Protein AF-A0A5B0BRM2-F1 (afdb_monomer)

Structure (mmCIF, N/CA/C/O backbone):
data_AF-A0A5B0BRM2-F1
#
_entry.id   AF-A0A5B0BRM2-F1
#
loop_
_atom_site.group_PDB
_atom_site.id
_atom_site.type_symbol
_atom_site.label_atom_id
_atom_site.label_alt_id
_atom_site.label_comp_id
_atom_site.label_asym_id
_atom_site.label_entity_id
_atom_site.label_seq_id
_atom_site.pdbx_PDB_ins_code
_atom_site.Cartn_x
_atom_site.Cartn_y
_atom_site.Cartn_z
_atom_site.occupancy
_atom_site.B_iso_or_equiv
_atom_site.auth_seq_id
_atom_site.auth_comp_id
_atom_site.auth_asym_id
_atom_site.auth_atom_id
_atom_site.pdbx_PDB_model_num
ATOM 1 N N . MET A 1 1 ? 2.738 -17.824 6.609 1.00 48.28 1 MET A N 1
ATOM 2 C CA . MET A 1 1 ? 1.597 -17.051 6.087 1.00 48.28 1 MET A CA 1
ATOM 3 C C . MET A 1 1 ? 2.218 -15.918 5.308 1.00 48.28 1 MET A C 1
ATOM 5 O O . MET A 1 1 ? 3.065 -15.260 5.893 1.00 48.28 1 MET A O 1
ATOM 9 N N . ALA A 1 2 ? 1.937 -15.801 4.010 1.00 53.94 2 ALA A N 1
ATOM 10 C CA . ALA A 1 2 ? 2.405 -14.652 3.242 1.00 53.94 2 ALA A CA 1
ATOM 11 C C . ALA A 1 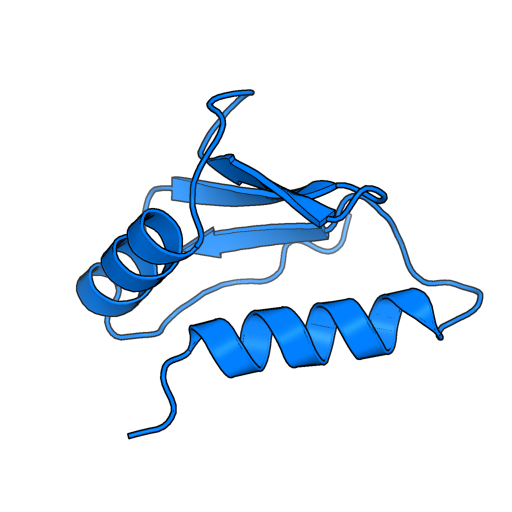2 ? 1.737 -13.416 3.852 1.00 53.94 2 ALA A C 1
ATOM 13 O O . ALA A 1 2 ? 0.512 -13.380 3.976 1.00 53.94 2 ALA A O 1
ATOM 14 N N . ASP A 1 3 ? 2.539 -12.490 4.361 1.00 70.00 3 ASP A N 1
ATOM 15 C CA . ASP A 1 3 ? 2.033 -11.228 4.881 1.00 70.00 3 ASP A CA 1
ATOM 16 C C . ASP A 1 3 ? 1.631 -10.413 3.647 1.00 70.00 3 ASP A C 1
ATOM 18 O O . ASP A 1 3 ? 2.466 -10.211 2.769 1.00 70.00 3 ASP A O 1
ATOM 22 N N . GLY A 1 4 ? 0.358 -10.013 3.514 1.00 82.12 4 GLY A N 1
ATOM 23 C CA . GLY A 1 4 ? -0.162 -9.354 2.297 1.00 82.12 4 GLY A CA 1
ATOM 24 C C . GLY A 1 4 ? 0.626 -8.107 1.867 1.00 82.12 4 GLY A C 1
ATOM 25 O O . GLY A 1 4 ? 0.486 -7.629 0.751 1.00 82.12 4 GLY A O 1
ATOM 26 N N . PHE A 1 5 ? 1.506 -7.611 2.735 1.00 87.69 5 PHE A N 1
ATOM 27 C CA . PHE A 1 5 ? 2.450 -6.545 2.461 1.00 87.69 5 PHE A CA 1
ATOM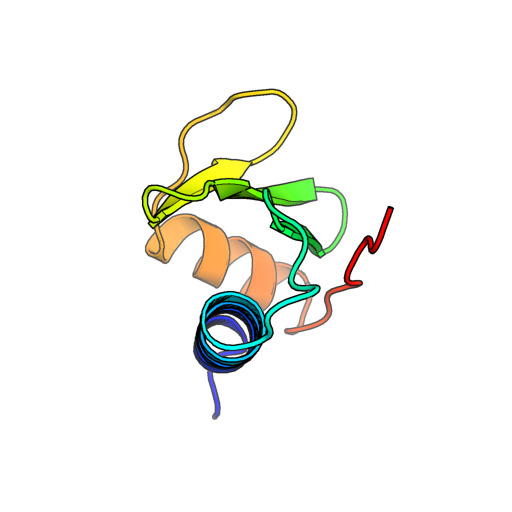 28 C C . PHE A 1 5 ? 3.522 -6.920 1.427 1.00 87.69 5 PHE A C 1
ATOM 30 O O . PHE A 1 5 ? 3.901 -6.079 0.617 1.00 87.69 5 PHE A O 1
ATOM 37 N N . GLU A 1 6 ? 4.005 -8.167 1.418 1.00 88.38 6 GLU A N 1
ATOM 38 C CA . GLU A 1 6 ? 4.949 -8.632 0.389 1.00 88.38 6 GLU A CA 1
ATOM 39 C C . GLU A 1 6 ? 4.309 -8.619 -1.004 1.00 88.38 6 GLU A C 1
ATOM 41 O O . GLU A 1 6 ? 4.992 -8.356 -1.995 1.00 88.38 6 GLU A O 1
ATOM 46 N N . ASP A 1 7 ? 2.997 -8.852 -1.077 1.00 88.38 7 ASP A N 1
ATOM 47 C CA . ASP A 1 7 ? 2.238 -8.804 -2.326 1.00 88.38 7 ASP A CA 1
ATOM 48 C C . ASP A 1 7 ? 2.133 -7.362 -2.849 1.00 88.38 7 ASP A C 1
ATOM 50 O O . ASP A 1 7 ? 2.474 -7.105 -4.003 1.00 88.38 7 ASP A O 1
ATOM 54 N N . LEU A 1 8 ? 1.834 -6.395 -1.965 1.00 89.38 8 LEU A N 1
ATOM 55 C CA . LEU A 1 8 ? 1.862 -4.962 -2.301 1.00 89.38 8 LEU A CA 1
ATOM 56 C C . LEU A 1 8 ? 3.232 -4.521 -2.841 1.00 89.38 8 LEU A C 1
ATOM 58 O O . LEU A 1 8 ? 3.312 -3.833 -3.858 1.00 89.38 8 LEU A O 1
ATOM 62 N N . LEU A 1 9 ? 4.324 -4.930 -2.184 1.00 89.06 9 LEU A N 1
ATOM 63 C CA . LEU A 1 9 ? 5.684 -4.614 -2.635 1.00 89.06 9 LEU A CA 1
ATOM 64 C C . LEU A 1 9 ? 6.014 -5.260 -3.983 1.00 89.06 9 LEU A C 1
ATOM 66 O O . LEU A 1 9 ? 6.672 -4.647 -4.824 1.00 89.06 9 LEU A O 1
ATOM 70 N N . THR A 1 10 ? 5.563 -6.495 -4.188 1.00 90.19 10 THR A N 1
ATOM 71 C CA . THR A 1 10 ? 5.758 -7.226 -5.440 1.00 90.19 10 THR A CA 1
ATOM 72 C C . THR A 1 10 ? 5.030 -6.526 -6.586 1.00 90.19 10 THR A C 1
ATOM 74 O O . THR A 1 10 ? 5.625 -6.297 -7.640 1.00 90.19 10 THR A O 1
ATOM 77 N N . GLU A 1 11 ? 3.779 -6.116 -6.377 1.00 89.06 11 GLU A N 1
ATOM 78 C CA . GLU A 1 11 ? 3.001 -5.356 -7.356 1.00 89.06 11 GLU A CA 1
ATOM 79 C C . GLU A 1 11 ? 3.632 -3.991 -7.663 1.00 89.06 11 GLU A C 1
ATOM 81 O O . GLU A 1 11 ? 3.776 -3.624 -8.833 1.00 89.06 11 GLU A O 1
ATOM 86 N N . ALA A 1 12 ? 4.087 -3.268 -6.636 1.00 89.38 12 ALA A N 1
ATOM 87 C CA . ALA A 1 12 ? 4.820 -2.019 -6.815 1.00 89.38 12 ALA A CA 1
ATOM 88 C C . ALA A 1 12 ? 6.097 -2.215 -7.647 1.00 89.38 12 ALA A C 1
ATOM 90 O O . ALA A 1 12 ? 6.377 -1.436 -8.560 1.00 89.38 12 ALA A O 1
ATOM 91 N N . GLY A 1 13 ? 6.839 -3.296 -7.389 1.00 88.94 13 GLY A N 1
ATOM 92 C CA . GLY A 1 13 ? 8.009 -3.683 -8.173 1.00 88.94 13 GLY A CA 1
ATOM 93 C C . GLY A 1 13 ? 7.678 -3.963 -9.641 1.00 88.94 13 GLY A C 1
ATOM 94 O O . GLY A 1 13 ? 8.393 -3.486 -10.522 1.00 88.94 13 GLY A O 1
ATOM 95 N N . TYR A 1 14 ? 6.578 -4.672 -9.919 1.00 88.88 14 TYR A N 1
ATOM 96 C CA . TYR A 1 14 ? 6.113 -4.911 -11.290 1.00 88.88 14 TYR A CA 1
ATOM 97 C C . TYR A 1 14 ? 5.739 -3.614 -12.013 1.00 88.88 14 TYR A C 1
ATOM 99 O O . TYR A 1 14 ? 6.089 -3.444 -13.179 1.00 88.88 14 TYR A O 1
ATOM 107 N N . ARG A 1 15 ? 5.082 -2.673 -11.329 1.00 87.25 15 ARG A N 1
ATOM 108 C CA . ARG A 1 15 ? 4.726 -1.369 -11.910 1.00 87.25 15 ARG A CA 1
ATOM 109 C C . ARG A 1 15 ? 5.930 -0.464 -12.133 1.00 87.25 15 ARG A C 1
ATOM 111 O O . ARG A 1 15 ? 5.921 0.316 -13.074 1.00 87.25 15 ARG A O 1
ATOM 118 N N . LEU A 1 16 ? 6.971 -0.567 -11.309 1.00 85.31 16 LEU A N 1
ATOM 119 C CA . LEU A 1 16 ? 8.196 0.215 -11.489 1.00 85.31 16 LEU A CA 1
ATOM 120 C C . LEU A 1 16 ? 8.926 -0.141 -12.793 1.00 85.31 16 LEU A C 1
ATOM 122 O O . LEU A 1 16 ? 9.544 0.721 -13.414 1.00 85.31 16 LEU A O 1
ATOM 126 N N . ILE A 1 17 ? 8.881 -1.415 -13.188 1.00 86.38 17 ILE A N 1
ATOM 127 C CA . ILE A 1 17 ? 9.539 -1.909 -14.406 1.00 86.38 17 ILE A CA 1
ATOM 128 C C . ILE A 1 17 ? 8.631 -1.866 -15.640 1.00 86.38 17 ILE A C 1
ATOM 130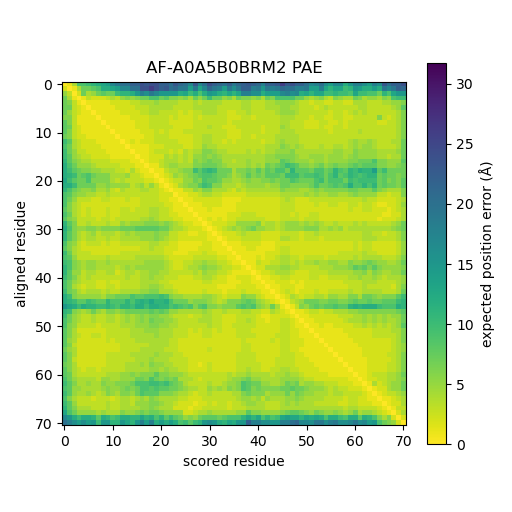 O O . ILE A 1 17 ? 9.123 -2.047 -16.756 1.00 86.38 17 ILE A O 1
ATOM 134 N N . ASP A 1 18 ? 7.326 -1.641 -15.460 1.00 85.88 18 ASP A N 1
ATOM 135 C CA . ASP A 1 18 ? 6.391 -1.480 -16.566 1.00 85.88 18 ASP A CA 1
ATOM 136 C C . ASP A 1 18 ? 6.494 -0.056 -17.147 1.00 85.88 18 ASP A C 1
ATOM 138 O O . ASP A 1 18 ? 6.317 0.923 -16.422 1.00 85.88 18 ASP A O 1
ATOM 142 N N . PRO A 1 19 ? 6.751 0.106 -18.457 1.00 81.12 19 PRO A N 1
ATOM 143 C CA . PRO A 1 19 ? 6.876 1.426 -19.075 1.00 81.12 19 PRO A CA 1
ATOM 144 C C . PRO A 1 19 ? 5.558 2.219 -19.114 1.00 81.12 19 PRO A C 1
ATOM 146 O O . PRO A 1 19 ? 5.590 3.415 -19.393 1.00 81.12 19 PRO A O 1
ATOM 149 N N . ASN A 1 20 ? 4.415 1.577 -18.851 1.00 84.56 20 ASN A N 1
ATOM 150 C CA . ASN A 1 20 ? 3.111 2.219 -18.681 1.00 84.56 20 ASN A CA 1
ATOM 151 C C . ASN A 1 20 ? 2.670 2.238 -17.205 1.00 84.56 20 ASN A C 1
ATOM 153 O O . ASN A 1 20 ? 1.517 2.569 -16.918 1.00 84.56 20 ASN A O 1
ATOM 157 N N . GLY A 1 21 ? 3.566 1.883 -16.277 1.00 80.75 21 GLY A N 1
ATOM 158 C CA . GLY A 1 21 ? 3.303 1.857 -14.850 1.00 80.75 21 GLY A CA 1
ATOM 159 C C . GLY A 1 21 ? 2.890 3.234 -14.353 1.00 80.75 21 GLY A C 1
ATOM 160 O O . GLY A 1 21 ? 3.603 4.223 -14.531 1.00 80.75 21 GLY A O 1
ATOM 161 N N . LYS A 1 22 ? 1.714 3.303 -13.729 1.00 82.56 22 LYS A N 1
ATOM 162 C CA . LYS A 1 22 ? 1.192 4.540 -13.153 1.00 82.56 22 LYS A CA 1
ATOM 163 C C . LYS A 1 22 ? 1.617 4.674 -11.699 1.00 82.56 22 LYS A C 1
ATOM 165 O O . LYS A 1 22 ? 1.464 3.738 -10.912 1.00 82.56 22 LYS A O 1
ATOM 170 N N . TRP A 1 23 ? 2.097 5.868 -11.377 1.00 86.56 23 TRP A N 1
ATOM 171 C CA . TRP A 1 23 ? 2.453 6.309 -10.036 1.00 86.56 23 TRP A CA 1
ATOM 172 C C . TRP A 1 23 ? 1.696 7.603 -9.703 1.00 86.56 23 TRP A C 1
ATOM 174 O O . TRP A 1 23 ? 1.445 8.398 -10.614 1.00 86.56 23 TRP A O 1
ATOM 184 N N . PRO A 1 24 ? 1.352 7.844 -8.426 1.00 89.88 24 PRO A N 1
ATOM 185 C CA . PRO A 1 24 ? 1.514 6.940 -7.282 1.00 89.88 24 PRO A CA 1
ATOM 186 C C . PRO A 1 24 ? 0.536 5.751 -7.323 1.00 89.88 24 PRO A C 1
ATOM 188 O O . PRO A 1 24 ? -0.512 5.824 -7.964 1.00 89.88 24 PRO A O 1
ATOM 191 N N . ILE A 1 25 ? 0.868 4.652 -6.643 1.00 91.12 25 ILE A N 1
ATOM 192 C CA . ILE A 1 25 ? 0.002 3.464 -6.577 1.00 91.12 25 ILE A CA 1
ATOM 193 C C . ILE A 1 25 ? -0.901 3.583 -5.357 1.00 91.12 25 ILE A C 1
ATOM 195 O O . ILE A 1 25 ? -0.414 3.876 -4.270 1.00 91.12 25 ILE A O 1
ATOM 199 N N . THR A 1 26 ? -2.203 3.356 -5.523 1.00 92.25 26 THR A N 1
ATOM 200 C CA . THR A 1 26 ? -3.185 3.469 -4.438 1.00 92.25 26 THR A CA 1
ATOM 201 C C . THR A 1 26 ? -3.892 2.139 -4.214 1.00 92.25 26 THR A C 1
ATOM 203 O O . THR A 1 26 ? -4.456 1.573 -5.143 1.00 92.25 26 THR A O 1
ATOM 206 N N . TRP A 1 27 ? -3.931 1.673 -2.971 1.00 92.81 27 TRP A N 1
ATOM 207 C CA . TRP A 1 27 ? -4.689 0.504 -2.533 1.00 92.81 27 TRP A CA 1
ATOM 208 C C . TRP A 1 27 ? -5.721 0.909 -1.494 1.00 92.81 27 TRP A C 1
ATOM 210 O O . TRP A 1 27 ? -5.452 1.742 -0.642 1.00 92.81 27 TRP A O 1
ATOM 220 N N . VAL A 1 28 ? -6.889 0.288 -1.503 1.00 93.12 28 VAL A N 1
ATOM 221 C CA . VAL A 1 28 ? -7.904 0.425 -0.459 1.00 93.12 28 VAL A CA 1
ATOM 222 C C . VAL A 1 28 ? -7.831 -0.815 0.418 1.00 93.12 28 VAL A C 1
ATOM 224 O O . VAL A 1 28 ? -8.081 -1.920 -0.044 1.00 93.12 28 VAL A O 1
ATOM 227 N N . ILE A 1 29 ? -7.458 -0.636 1.680 1.00 91.62 29 ILE A N 1
ATOM 228 C CA . ILE A 1 29 ? -7.296 -1.685 2.685 1.00 91.62 29 ILE A CA 1
ATOM 229 C C . ILE A 1 29 ? -8.345 -1.453 3.776 1.00 91.62 29 ILE A C 1
ATOM 231 O O . ILE A 1 29 ? -8.184 -0.597 4.651 1.00 91.62 29 ILE A O 1
ATOM 235 N N . GLY A 1 30 ? -9.448 -2.200 3.706 1.00 88.12 30 GLY A N 1
ATOM 236 C CA . GLY A 1 30 ? -10.603 -1.981 4.577 1.00 88.12 30 GLY A CA 1
ATOM 237 C C . GLY A 1 30 ? -11.211 -0.593 4.349 1.00 88.1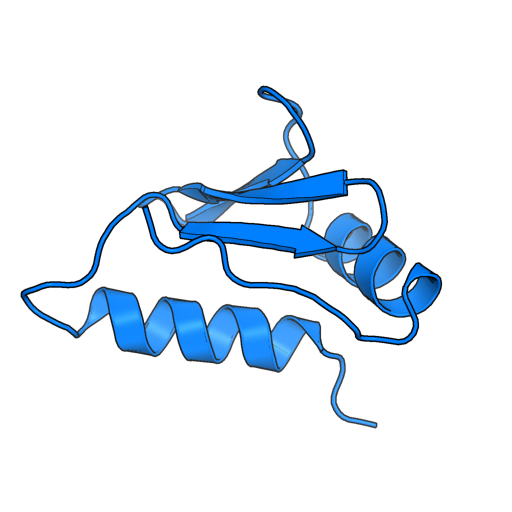2 30 GLY A C 1
ATOM 238 O O . GLY A 1 30 ? -11.617 -0.270 3.239 1.00 88.12 30 GLY A O 1
ATOM 239 N N . ASP A 1 31 ? -11.249 0.232 5.397 1.00 87.06 31 ASP A N 1
ATOM 240 C CA . ASP A 1 31 ? -11.782 1.604 5.359 1.00 87.06 31 ASP A CA 1
ATOM 241 C C . ASP A 1 31 ? -10.704 2.679 5.115 1.00 87.06 31 ASP A C 1
ATOM 243 O O . ASP A 1 31 ? -10.963 3.875 5.254 1.00 87.06 31 ASP A O 1
ATOM 247 N N . SER A 1 32 ? -9.464 2.284 4.826 1.00 90.44 32 SER A N 1
ATOM 248 C CA . SER A 1 32 ? -8.347 3.207 4.604 1.00 90.44 32 SER A CA 1
ATOM 249 C C . SER A 1 32 ? -7.760 3.000 3.221 1.00 90.44 32 SER A C 1
ATOM 251 O O . SER A 1 32 ? -7.647 1.871 2.763 1.00 90.44 32 SER A O 1
ATOM 253 N N . TRP A 1 33 ? -7.346 4.074 2.560 1.00 91.44 33 TRP A N 1
ATOM 254 C CA . TRP A 1 33 ? -6.525 3.961 1.361 1.00 91.44 33 TRP A CA 1
ATOM 255 C C . TRP A 1 33 ? -5.055 4.178 1.714 1.00 91.44 33 TRP A C 1
ATOM 257 O O . TRP A 1 33 ? -4.723 5.042 2.523 1.00 91.44 33 TRP A O 1
ATOM 267 N N . VAL A 1 34 ? -4.192 3.359 1.134 1.00 92.88 34 VAL A N 1
ATOM 268 C CA . VAL A 1 34 ? -2.742 3.378 1.258 1.00 92.88 34 VAL A CA 1
ATOM 269 C C . VAL A 1 34 ? -2.178 3.771 -0.090 1.00 92.88 34 VAL A C 1
ATOM 271 O O . VAL A 1 34 ? -2.548 3.188 -1.104 1.00 92.88 34 VAL A O 1
ATOM 274 N N . VAL A 1 35 ? -1.279 4.740 -0.105 1.00 92.62 35 VAL A N 1
ATOM 275 C CA . VAL A 1 35 ? -0.633 5.215 -1.321 1.00 92.62 35 VAL A CA 1
ATOM 276 C C . VAL A 1 35 ? 0.868 4.984 -1.199 1.00 92.62 35 VAL A C 1
ATOM 278 O O . VAL A 1 35 ? 1.453 5.250 -0.150 1.00 92.62 35 VAL A O 1
ATOM 281 N N . LEU A 1 36 ? 1.486 4.479 -2.263 1.00 92.44 36 LEU A N 1
ATOM 282 C CA . LEU A 1 36 ? 2.936 4.424 -2.417 1.00 92.44 36 LEU A CA 1
ATOM 283 C C . LEU A 1 36 ? 3.357 5.419 -3.492 1.00 92.44 36 LEU A C 1
ATOM 285 O O . LEU A 1 36 ? 2.960 5.307 -4.657 1.00 92.44 36 LEU A O 1
ATOM 289 N N . SER A 1 37 ? 4.160 6.397 -3.087 1.00 89.50 37 SER A N 1
ATOM 290 C CA . SER A 1 37 ? 4.744 7.373 -4.000 1.00 89.50 37 SER A CA 1
ATOM 291 C C . SER A 1 37 ? 5.856 6.755 -4.851 1.00 89.50 37 SER A C 1
ATOM 293 O O . SER A 1 37 ? 6.414 5.704 -4.528 1.00 89.50 37 SER A O 1
ATOM 295 N N . GLU A 1 38 ? 6.241 7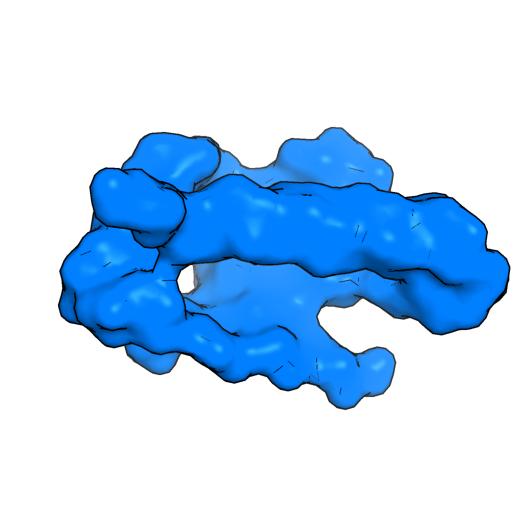.454 -5.919 1.00 85.81 38 GLU A N 1
ATOM 296 C CA . GLU A 1 38 ? 7.406 7.105 -6.746 1.00 85.81 38 GLU A CA 1
ATOM 297 C C . GLU A 1 38 ? 8.734 7.061 -5.959 1.00 85.81 38 GLU A C 1
ATOM 299 O O . GLU A 1 38 ? 9.700 6.437 -6.400 1.00 85.81 38 GLU A O 1
ATOM 304 N N . TYR A 1 39 ? 8.781 7.681 -4.774 1.00 86.81 39 TYR A N 1
ATOM 305 C CA . TYR A 1 39 ? 9.943 7.712 -3.881 1.00 86.81 39 TYR A CA 1
ATOM 306 C C . TYR A 1 39 ? 9.933 6.605 -2.820 1.00 86.81 39 TYR A C 1
ATOM 308 O O . TYR A 1 39 ? 10.736 6.650 -1.889 1.00 86.81 39 TYR A O 1
ATOM 316 N N . TRP A 1 40 ? 9.054 5.606 -2.956 1.00 87.69 40 TRP A N 1
ATOM 317 C CA . TRP A 1 40 ? 8.844 4.552 -1.957 1.00 87.69 40 TRP A CA 1
ATOM 318 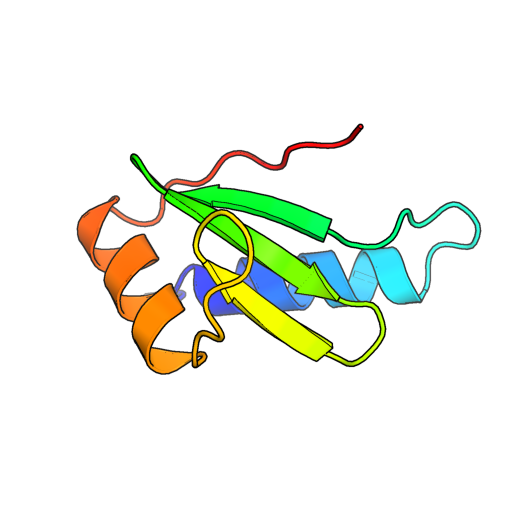C C . TRP A 1 40 ? 8.360 5.076 -0.596 1.00 87.69 40 TRP A C 1
ATOM 320 O O . TRP A 1 40 ? 8.597 4.459 0.444 1.00 87.69 40 TRP A O 1
ATOM 330 N N . GLU A 1 41 ? 7.662 6.212 -0.596 1.00 91.81 41 GLU A N 1
ATOM 331 C CA . GLU A 1 41 ? 7.039 6.756 0.606 1.00 91.81 41 GLU A CA 1
ATOM 332 C C . GLU A 1 41 ? 5.602 6.266 0.704 1.00 91.81 41 GLU A C 1
ATOM 334 O O . GLU A 1 41 ? 4.817 6.372 -0.241 1.00 91.81 41 GLU A O 1
ATOM 339 N N . TRP A 1 42 ? 5.266 5.732 1.870 1.00 92.62 42 TRP A N 1
ATOM 340 C CA . TRP A 1 42 ? 3.935 5.248 2.171 1.00 92.62 42 TRP A CA 1
ATOM 341 C C . TRP A 1 42 ? 3.114 6.343 2.841 1.00 92.62 42 TRP A C 1
ATOM 343 O O . TRP A 1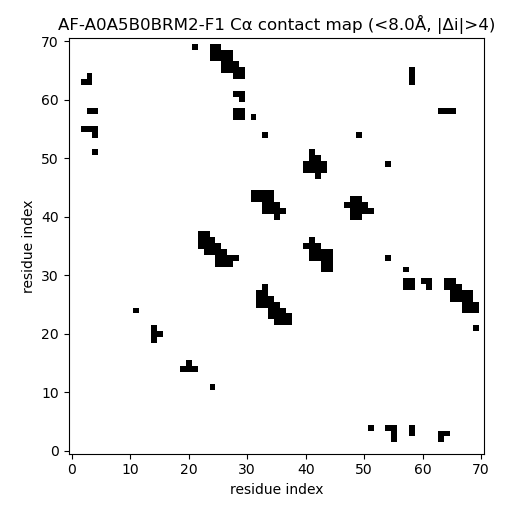 42 ? 3.561 6.948 3.818 1.00 92.62 42 TRP A O 1
ATOM 353 N N . THR A 1 43 ? 1.885 6.543 2.383 1.00 94.44 43 THR A N 1
ATOM 354 C CA . THR A 1 43 ? 0.890 7.362 3.077 1.00 94.44 43 THR A CA 1
ATOM 355 C C . THR A 1 43 ? -0.409 6.591 3.268 1.00 94.44 43 THR A C 1
ATOM 357 O O . THR A 1 43 ? -0.749 5.698 2.495 1.00 94.44 43 THR A O 1
ATOM 360 N N . VAL A 1 44 ? -1.129 6.899 4.342 1.00 92.06 44 VAL A N 1
ATOM 361 C CA . VAL A 1 44 ? -2.475 6.397 4.621 1.00 92.06 44 VAL A CA 1
ATOM 362 C C . VAL A 1 44 ? -3.419 7.593 4.620 1.00 92.06 44 VAL A C 1
ATOM 364 O O . VAL A 1 44 ? -3.124 8.638 5.197 1.00 92.06 44 VAL A O 1
ATOM 367 N N . GLY A 1 45 ? -4.580 7.461 3.990 1.00 86.25 45 GLY A N 1
ATOM 368 C CA . GLY A 1 45 ? -5.521 8.570 3.926 1.00 86.25 45 GLY A CA 1
ATOM 369 C C . GLY A 1 45 ? -4.992 9.724 3.053 1.00 86.25 45 GLY A C 1
ATOM 370 O O . GLY A 1 45 ? -4.267 9.476 2.090 1.00 86.25 45 GLY A O 1
ATOM 371 N N . PRO A 1 46 ? -5.423 10.975 3.299 1.00 77.06 46 PR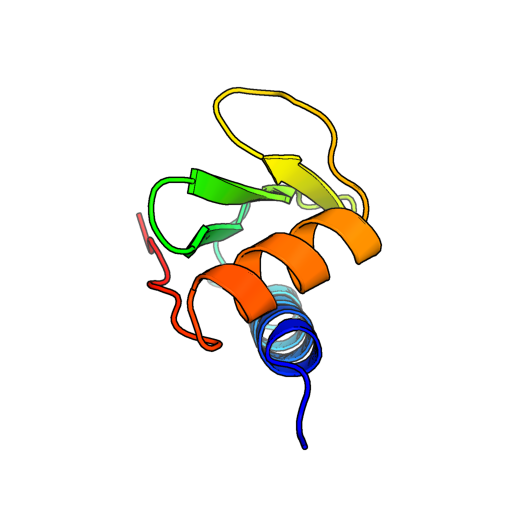O A N 1
ATOM 372 C CA . PRO A 1 46 ? -5.162 12.085 2.386 1.00 77.06 46 PRO A CA 1
ATOM 373 C C . PRO A 1 46 ? -3.666 12.368 2.204 1.00 77.06 46 PRO A C 1
ATOM 375 O O . PRO A 1 46 ? -3.235 12.460 1.066 1.00 77.06 46 PRO A O 1
ATOM 378 N N . ASP A 1 47 ? -2.886 12.430 3.288 1.00 81.19 47 ASP A N 1
ATOM 379 C CA . ASP A 1 47 ? -1.444 12.735 3.248 1.00 81.19 47 ASP A CA 1
ATOM 380 C C . ASP A 1 47 ? -0.719 12.290 4.543 1.00 81.19 47 ASP A C 1
ATOM 382 O O . ASP A 1 47 ? 0.306 12.858 4.920 1.00 81.19 47 ASP A O 1
ATOM 386 N N . GLU A 1 48 ? -1.254 11.321 5.302 1.00 91.19 48 GLU A N 1
ATOM 387 C CA . GLU A 1 48 ? -0.618 10.921 6.567 1.00 91.19 48 GLU A CA 1
ATOM 388 C C . GLU A 1 48 ? 0.538 9.946 6.292 1.00 91.19 48 GLU A C 1
ATOM 390 O O . GLU A 1 48 ? 0.289 8.858 5.771 1.00 91.19 48 GLU A O 1
ATOM 395 N N . PRO A 1 49 ? 1.799 10.286 6.623 1.00 92.69 49 PRO A N 1
ATOM 396 C CA . PRO A 1 49 ? 2.924 9.389 6.399 1.00 92.69 49 PRO A CA 1
ATOM 397 C C . PRO A 1 49 ? 2.765 8.118 7.231 1.00 92.69 49 PRO A C 1
ATOM 399 O O . PRO A 1 49 ? 2.592 8.151 8.452 1.00 92.69 49 PRO A O 1
ATOM 402 N N . ALA A 1 50 ? 2.865 6.982 6.556 1.00 92.19 50 ALA A N 1
ATOM 403 C CA . ALA A 1 50 ? 2.706 5.668 7.140 1.00 92.19 50 ALA A CA 1
ATOM 404 C C . ALA A 1 50 ? 4.024 4.901 7.103 1.00 92.19 50 ALA A C 1
ATOM 406 O O . ALA A 1 50 ? 4.875 5.090 6.239 1.00 92.19 50 ALA A O 1
ATOM 407 N N . THR A 1 51 ? 4.196 4.005 8.067 1.00 92.44 51 THR A N 1
ATOM 408 C CA . THR A 1 51 ? 5.306 3.052 8.054 1.00 92.44 51 THR A CA 1
ATOM 409 C C . THR A 1 51 ? 4.817 1.704 7.549 1.00 92.44 51 THR A C 1
ATOM 411 O O . THR A 1 51 ? 3.636 1.373 7.666 1.00 92.44 51 THR A O 1
ATOM 414 N N . GLU A 1 52 ? 5.738 0.878 7.058 1.00 91.12 52 GLU A N 1
ATOM 415 C CA . GLU A 1 52 ? 5.442 -0.499 6.641 1.00 91.12 52 GLU A CA 1
ATOM 416 C C . GLU A 1 52 ? 4.696 -1.272 7.740 1.00 91.12 52 GLU A C 1
ATOM 418 O O . GLU A 1 52 ? 3.729 -1.983 7.481 1.00 91.12 52 GLU A O 1
ATOM 423 N N . GLU A 1 53 ? 5.087 -1.074 9.003 1.00 90.81 53 GLU A N 1
ATOM 424 C CA . GLU A 1 53 ? 4.450 -1.714 10.154 1.00 90.81 53 GLU A CA 1
ATOM 425 C C . GLU A 1 53 ? 2.982 -1.285 10.341 1.00 90.81 53 GLU A C 1
ATOM 427 O O . GLU A 1 53 ? 2.152 -2.087 10.772 1.00 90.81 53 GLU A O 1
ATOM 432 N N . GLN A 1 54 ? 2.636 -0.038 10.003 1.00 91.19 54 GLN A N 1
ATOM 433 C CA . GLN A 1 54 ? 1.249 0.432 10.022 1.00 91.19 54 GLN A CA 1
ATOM 434 C C . GLN A 1 54 ? 0.426 -0.207 8.903 1.00 91.19 54 GLN A C 1
ATOM 436 O O . GLN A 1 54 ? -0.692 -0.654 9.153 1.00 91.19 54 GLN A O 1
ATOM 441 N N . ILE A 1 55 ? 0.992 -0.339 7.704 1.00 90.81 55 ILE A N 1
ATOM 442 C CA . ILE A 1 55 ? 0.314 -0.994 6.578 1.00 90.81 55 ILE A CA 1
ATOM 443 C C . ILE A 1 55 ? 0.085 -2.473 6.877 1.00 90.81 55 ILE A C 1
ATOM 445 O O . ILE A 1 55 ? -1.020 -2.974 6.683 1.00 90.81 55 ILE A O 1
ATOM 449 N N . ARG A 1 56 ? 1.077 -3.164 7.449 1.00 90.94 56 ARG A N 1
ATOM 450 C CA . ARG A 1 56 ? 0.911 -4.551 7.915 1.00 90.94 56 ARG A CA 1
ATOM 451 C C . ARG A 1 56 ? -0.218 -4.681 8.931 1.00 90.94 56 ARG A C 1
ATOM 453 O O . ARG A 1 56 ? -1.010 -5.617 8.852 1.00 90.94 56 ARG A O 1
ATOM 460 N N . LYS A 1 57 ? -0.351 -3.726 9.860 1.00 90.69 57 LYS A N 1
ATOM 461 C CA . LYS A 1 57 ? -1.476 -3.693 10.812 1.00 90.69 57 LYS A CA 1
ATOM 462 C C . LYS A 1 57 ? -2.818 -3.470 10.110 1.00 90.69 57 LYS A C 1
ATOM 464 O O . LYS A 1 57 ? -3.792 -4.118 10.488 1.00 90.69 57 LYS A O 1
ATOM 469 N N . LEU A 1 58 ? -2.880 -2.605 9.095 1.00 89.75 58 LEU A N 1
ATOM 470 C CA . LEU A 1 58 ? -4.092 -2.382 8.292 1.00 89.75 58 LEU A CA 1
ATOM 471 C C . LEU A 1 58 ? -4.501 -3.634 7.512 1.00 89.75 58 LEU A C 1
ATOM 473 O O . LEU A 1 58 ? -5.669 -4.027 7.547 1.00 89.75 58 LEU A O 1
ATOM 477 N N . LEU A 1 59 ? -3.536 -4.300 6.878 1.00 89.94 59 LEU A N 1
ATOM 478 C CA . LEU A 1 59 ? -3.745 -5.565 6.181 1.00 89.94 59 LEU A CA 1
ATOM 479 C C . LEU A 1 59 ? -4.220 -6.646 7.147 1.00 89.94 59 LEU A C 1
ATOM 481 O O . LEU A 1 59 ? -5.251 -7.264 6.905 1.00 89.94 59 LEU A O 1
ATOM 485 N N . ALA A 1 60 ? -3.541 -6.829 8.281 1.00 90.00 60 ALA A N 1
AT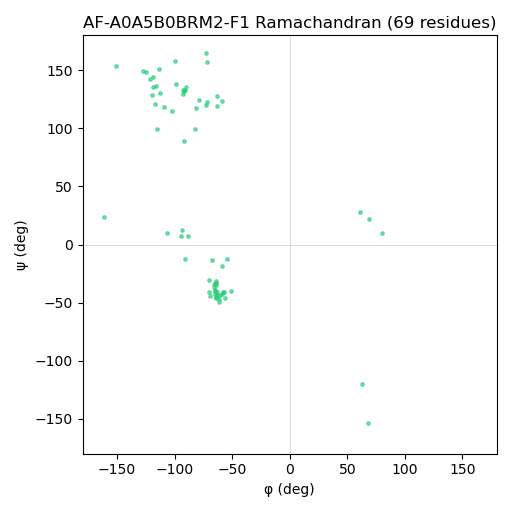OM 486 C CA . ALA A 1 60 ? -3.946 -7.797 9.297 1.00 90.00 60 ALA A CA 1
ATOM 487 C C . ALA A 1 60 ? -5.371 -7.530 9.812 1.00 90.00 60 ALA A C 1
ATOM 489 O O . ALA A 1 60 ? -6.158 -8.464 9.966 1.00 90.00 60 ALA A O 1
ATOM 490 N N . ARG A 1 61 ? -5.735 -6.257 10.026 1.00 88.50 61 ARG A N 1
ATOM 491 C CA . ARG A 1 61 ? -7.087 -5.852 10.444 1.00 88.50 61 ARG A CA 1
ATOM 492 C C . ARG A 1 61 ? -8.146 -6.127 9.374 1.00 88.50 61 ARG A C 1
ATOM 494 O O . ARG A 1 61 ? -9.270 -6.471 9.725 1.00 88.50 61 ARG A O 1
ATOM 501 N N . SER A 1 62 ? -7.783 -6.012 8.100 1.00 87.00 62 SER A N 1
ATOM 502 C CA . SER A 1 62 ? -8.667 -6.257 6.948 1.00 87.00 62 SER A CA 1
ATOM 503 C C . SER A 1 62 ? -8.661 -7.721 6.487 1.00 87.00 62 SER A C 1
ATOM 505 O O . SER A 1 62 ? -9.216 -8.055 5.440 1.00 87.00 62 SER A O 1
ATOM 507 N N . GLY A 1 63 ? -8.008 -8.615 7.239 1.00 86.06 63 GLY A N 1
ATOM 508 C CA . GLY A 1 63 ? -7.881 -10.031 6.887 1.00 86.06 63 GLY A CA 1
ATOM 509 C C . GLY A 1 63 ? -6.999 -10.294 5.662 1.00 86.06 63 GLY A C 1
ATOM 510 O O . GLY A 1 63 ? -7.150 -11.329 5.024 1.00 86.06 63 GLY A O 1
ATOM 511 N N . GLY A 1 64 ? -6.105 -9.363 5.320 1.00 83.56 64 GLY A N 1
ATOM 512 C CA . GLY A 1 64 ? -5.233 -9.421 4.145 1.00 83.56 64 GLY A CA 1
ATOM 513 C C . GLY A 1 64 ? -5.908 -9.002 2.838 1.00 83.56 64 GLY A C 1
ATOM 514 O O . GLY A 1 64 ? -5.326 -9.204 1.780 1.00 83.56 64 GLY A O 1
ATOM 515 N N . THR A 1 65 ? -7.116 -8.435 2.899 1.00 85.56 65 THR A N 1
ATOM 516 C CA . THR A 1 65 ? -7.860 -7.988 1.713 1.00 85.56 65 THR A CA 1
ATOM 517 C C . THR A 1 65 ? -7.521 -6.539 1.380 1.00 85.56 65 THR A C 1
ATOM 519 O O . THR A 1 65 ? -7.494 -5.691 2.276 1.00 85.56 65 THR A O 1
ATOM 522 N N . TYR A 1 66 ? -7.300 -6.256 0.099 1.00 90.38 66 TYR A N 1
ATOM 523 C CA . TYR A 1 66 ? -7.121 -4.912 -0.436 1.00 90.38 66 TYR A CA 1
ATOM 524 C C . TYR A 1 66 ? -7.602 -4.840 -1.887 1.00 90.38 66 TYR A C 1
ATOM 526 O O . TYR A 1 66 ? -7.576 -5.837 -2.606 1.00 90.38 66 TYR A O 1
ATOM 534 N N . ASP A 1 67 ? -8.001 -3.645 -2.310 1.00 90.44 67 ASP A N 1
ATOM 535 C CA . ASP A 1 67 ? -8.401 -3.338 -3.680 1.00 90.44 67 ASP A CA 1
ATOM 536 C C . ASP A 1 67 ? -7.452 -2.301 -4.275 1.00 90.44 67 ASP A C 1
ATOM 538 O O . ASP A 1 67 ? -7.325 -1.186 -3.773 1.00 90.44 67 ASP A O 1
ATOM 542 N N . LEU A 1 68 ? -6.790 -2.658 -5.368 1.00 89.44 68 LEU A N 1
ATOM 543 C CA . LEU A 1 68 ? -5.952 -1.738 -6.124 1.00 89.44 68 LEU A CA 1
ATOM 544 C C . LEU A 1 68 ? -6.826 -0.732 -6.885 1.00 89.44 68 LEU A C 1
ATOM 546 O O . LEU A 1 68 ? -7.663 -1.104 -7.707 1.00 89.44 68 LEU A O 1
ATOM 550 N N . GLN A 1 69 ? -6.611 0.554 -6.628 1.00 85.50 69 GLN A N 1
ATOM 551 C CA . GLN A 1 69 ? -7.250 1.652 -7.344 1.00 85.50 69 GLN A CA 1
ATOM 552 C C . GLN A 1 69 ? -6.346 2.064 -8.508 1.00 85.50 69 GLN A C 1
ATOM 554 O O . GLN A 1 69 ? -5.470 2.917 -8.366 1.00 85.50 69 GLN A O 1
ATOM 559 N N . ASP A 1 70 ? -6.543 1.427 -9.663 1.00 69.00 70 ASP A N 1
ATOM 560 C CA . ASP A 1 70 ? -5.922 1.850 -10.920 1.00 69.00 70 ASP A CA 1
ATOM 561 C C . ASP A 1 70 ? -6.760 2.984 -11.535 1.00 69.00 70 ASP A C 1
ATOM 563 O O . ASP A 1 70 ? -7.817 2.736 -12.115 1.00 69.00 70 ASP A O 1
ATOM 567 N N . TYR A 1 71 ? -6.332 4.235 -11.341 1.00 57.72 71 TYR A N 1
ATOM 568 C CA . TYR A 1 71 ? -6.916 5.412 -12.002 1.00 57.72 71 TYR A CA 1
ATOM 569 C C . TYR A 1 71 ? -6.226 5.680 -13.340 1.00 57.72 71 TYR A C 1
ATOM 571 O O . TYR A 1 71 ? -4.978 5.675 -13.387 1.00 57.72 71 TYR A O 1
#

Foldseek 3Di:
DPQLLVVVVVVVVVLVPDPPRDPFKWKAQPPWIWTQGPVRWIDIPPRHTDDSVVVSVSCVVSVNDMDTDDD

Secondary structure (DSSP, 8-state):
---HHHHHHHHHHHHHH-TT--SSEEEEETTEEEEE-TTS-EEETTTEEE-HHHHHHHHHHTTT--EEE--

Solvent-accessible surface area (backbone atoms only — not comparable to full-atom values): 4159 Å² total; per-residue (Å²): 129,87,58,54,57,59,54,54,51,49,53,51,53,54,37,72,73,37,97,82,46,72,72,62,42,37,33,36,34,69,98,40,40,39,35,38,40,89,83,74,46,40,25,40,59,97,77,42,82,44,51,72,71,55,52,46,51,42,28,60,73,38,74,52,44,68,45,77,56,85,128

Radius of gyration: 11.36 Å; Cα contacts (8 Å, |Δi|>4): 96; chains: 1; bounding box: 22×30×30 Å

Nearest PDB structures (foldseek):
  6hiv-assembly1_Ap  TM=4.511E-01  e=6.281E+00  Trypanosoma brucei brucei
  4iq0-assembly2_B  TM=4.060E-01  e=7.602E+00  Streptococcus pneumoniae
  8wd7-assembly1_A  TM=1.758E-01  e=9.805E+00  Vaccinia virus WR

Sequence (71 aa):
MADGFEDLLTEAGYRLIDPNGKWPITWVIGDSWVVLSEYWEWTVGPDEPATEEQIRKLLARSGGTYDLQDY

pLDDT: mean 86.65, std 8.43, range [48.28, 94.44]

Mean predicted aligned error: 4.45 Å